Protein AF-A0A1M6U4R3-F1 (afdb_monomer_lite)

Organism: NCBI:txid228958

pLDDT: mean 85.43, std 11.11, range [58.94, 97.69]

Radius of gyration: 27.11 Å; chains: 1; bounding box: 58×48×50 Å

Foldseek 3Di:
DDPVVVVVVVVVVVVCPDPPPPPDDDPDDPPPDPDDDDDDDDDPVVVVVLVVVCVVVVHDSVVVVVVVVCVVVVD

Secondary structure (DSSP, 8-state):
--HHHHHHHHHHHHHS---------PPPP---SS---------HHHHHHHHHHHHHTT--HHHHHHHHHHHHHT-

Sequence (75 aa):
MSKNEFYSLIAKAQASKPNTSIQKVVPEISITKNEKQFSFYIDKTILRKLKTKALEEDRSVKSIINESIHNYLNQ

Structure (mmCIF, N/CA/C/O backbone):
data_AF-A0A1M6U4R3-F1
#
_entry.id   AF-A0A1M6U4R3-F1
#
loop_
_atom_site.group_PDB
_atom_site.id
_atom_site.type_symbol
_atom_site.label_atom_id
_atom_site.label_alt_id
_atom_site.label_comp_id
_atom_site.label_asym_id
_atom_site.label_entity_id
_atom_site.label_seq_id
_atom_site.pdbx_PDB_ins_code
_atom_site.Cartn_x
_atom_site.Cartn_y
_atom_site.Cartn_z
_atom_site.occupancy
_atom_site.B_iso_or_equiv
_atom_site.auth_seq_id
_atom_site.auth_comp_id
_atom_site.auth_asym_id
_atom_site.auth_atom_id
_atom_site.pdbx_PDB_model_num
ATOM 1 N N . MET A 1 1 ? 38.774 -34.618 -28.484 1.00 61.78 1 MET A N 1
ATOM 2 C CA . MET A 1 1 ? 38.353 -33.461 -29.298 1.00 61.78 1 MET A CA 1
ATOM 3 C C . MET A 1 1 ? 39.586 -32.886 -29.954 1.00 61.78 1 MET A C 1
ATOM 5 O O . MET A 1 1 ? 40.491 -32.434 -29.259 1.00 61.78 1 MET A O 1
ATOM 9 N N . SER A 1 2 ? 39.664 -32.994 -31.272 1.00 77.38 2 SER A N 1
ATOM 10 C CA . SER A 1 2 ? 40.752 -32.403 -32.042 1.00 77.38 2 SER A CA 1
ATOM 11 C C . SER A 1 2 ? 40.616 -30.876 -32.055 1.00 77.38 2 SER A C 1
ATOM 13 O O . SER A 1 2 ? 39.518 -30.324 -31.961 1.00 77.38 2 SER A O 1
ATOM 15 N N . LYS A 1 3 ? 41.742 -30.168 -32.186 1.00 76.31 3 LYS A N 1
ATOM 16 C CA . LYS A 1 3 ? 41.772 -28.696 -32.235 1.00 76.31 3 LYS A CA 1
ATOM 17 C C . LYS A 1 3 ? 40.863 -28.139 -33.347 1.00 76.31 3 LYS A C 1
ATOM 19 O O . LYS A 1 3 ? 40.244 -27.093 -33.183 1.00 76.31 3 LYS A O 1
ATOM 24 N N . ASN A 1 4 ? 40.725 -28.889 -34.439 1.00 80.19 4 ASN A N 1
ATOM 25 C CA . 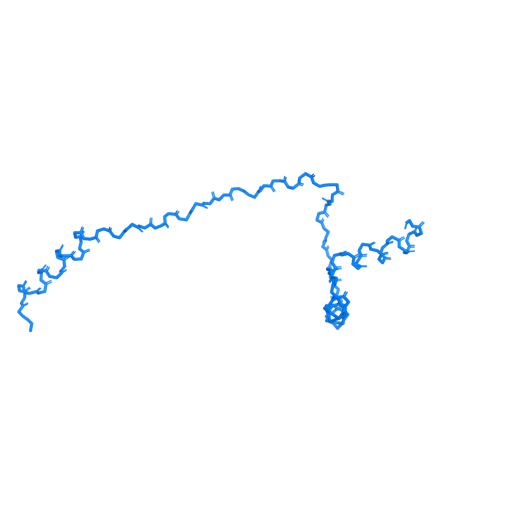ASN A 1 4 ? 39.907 -28.536 -35.597 1.00 80.19 4 ASN A CA 1
ATOM 26 C C . ASN A 1 4 ? 38.399 -28.630 -35.310 1.00 80.19 4 ASN A C 1
ATOM 28 O O . ASN A 1 4 ? 37.640 -27.756 -35.728 1.00 80.19 4 ASN A O 1
ATOM 32 N N . GLU A 1 5 ? 37.961 -29.632 -34.544 1.00 84.12 5 GLU A N 1
ATOM 33 C CA . GLU A 1 5 ? 36.559 -29.755 -34.118 1.00 84.12 5 GLU A CA 1
ATOM 34 C C . GLU A 1 5 ? 36.148 -28.574 -33.232 1.00 84.12 5 GLU A C 1
ATOM 36 O O . GLU A 1 5 ? 35.077 -27.997 -33.424 1.00 84.12 5 GLU A O 1
ATOM 41 N N . PHE A 1 6 ? 37.029 -28.146 -32.324 1.00 84.50 6 PHE A N 1
ATOM 42 C CA . PHE A 1 6 ? 36.783 -27.001 -31.447 1.00 84.50 6 PHE A CA 1
ATOM 43 C C . PHE A 1 6 ? 36.639 -25.680 -32.221 1.00 84.50 6 PHE A C 1
ATOM 45 O O . PHE A 1 6 ? 35.694 -24.927 -31.984 1.00 84.50 6 PHE A O 1
ATOM 52 N N . TYR A 1 7 ? 37.505 -25.424 -33.209 1.00 86.69 7 TYR A N 1
ATOM 53 C CA . TYR A 1 7 ? 37.363 -24.245 -34.073 1.00 86.69 7 TYR A CA 1
ATOM 54 C C . TYR A 1 7 ? 36.068 -24.265 -34.891 1.00 86.69 7 TYR A C 1
ATOM 56 O O . TYR A 1 7 ? 35.430 -23.223 -35.052 1.00 86.69 7 TYR A O 1
ATOM 64 N N . SER A 1 8 ? 35.633 -25.442 -35.351 1.00 86.06 8 SER A N 1
ATOM 65 C CA . SER A 1 8 ? 34.370 -25.577 -36.084 1.00 86.06 8 SER A CA 1
ATOM 66 C C . SER A 1 8 ? 33.144 -25.234 -35.224 1.00 86.06 8 SER A C 1
ATOM 68 O O . SER A 1 8 ? 32.181 -24.645 -35.716 1.00 86.06 8 SER A O 1
ATOM 70 N N . LEU A 1 9 ? 33.191 -25.547 -33.925 1.00 82.75 9 LEU A N 1
ATOM 71 C CA . LEU A 1 9 ? 32.144 -25.216 -32.956 1.00 82.75 9 LEU A CA 1
ATOM 72 C C . LEU A 1 9 ? 32.085 -23.712 -32.675 1.00 82.75 9 LEU A C 1
ATOM 74 O O . LEU A 1 9 ? 30.996 -23.140 -32.663 1.00 82.75 9 LEU A O 1
ATOM 78 N N . ILE A 1 10 ? 33.242 -23.061 -32.521 1.00 83.50 10 ILE A N 1
ATOM 79 C CA . ILE A 1 10 ? 33.327 -21.603 -32.343 1.00 83.50 10 ILE A CA 1
ATOM 80 C C . ILE A 1 10 ? 32.745 -20.880 -33.560 1.00 83.50 10 ILE A C 1
ATOM 82 O O . ILE A 1 10 ? 31.933 -19.969 -33.402 1.00 83.50 10 ILE A O 1
ATOM 86 N N . ALA A 1 11 ? 33.108 -21.314 -34.770 1.00 85.31 11 ALA A N 1
ATOM 87 C CA . ALA A 1 11 ? 32.595 -20.725 -36.003 1.00 85.31 11 ALA A CA 1
ATOM 88 C C . ALA A 1 11 ? 31.064 -20.852 -36.107 1.00 85.31 11 ALA A C 1
ATOM 90 O O . ALA A 1 11 ? 30.387 -19.892 -36.474 1.00 85.31 11 ALA A O 1
ATOM 91 N N . LYS A 1 12 ? 30.499 -22.003 -35.716 1.00 83.50 12 LYS A N 1
ATOM 92 C CA . LYS A 1 12 ? 29.042 -22.212 -35.675 1.00 83.50 12 LYS A CA 1
ATOM 93 C C . LYS A 1 12 ? 28.348 -21.314 -34.649 1.00 83.50 12 LYS A C 1
ATOM 95 O O . LYS A 1 12 ? 27.329 -20.714 -34.975 1.00 83.50 12 LYS A O 1
ATOM 100 N N . ALA A 1 13 ? 28.911 -21.182 -33.448 1.00 78.69 13 ALA A N 1
ATOM 101 C CA . ALA A 1 13 ? 28.350 -20.341 -32.390 1.00 78.69 13 ALA A CA 1
ATOM 102 C C . ALA A 1 13 ? 28.375 -18.843 -32.746 1.00 78.69 13 ALA A C 1
ATOM 104 O O . ALA A 1 13 ? 27.455 -18.109 -32.398 1.00 78.69 13 ALA A O 1
ATOM 105 N N . GLN A 1 14 ? 29.405 -18.386 -33.466 1.00 78.56 14 GLN A N 1
ATOM 106 C CA . GLN A 1 14 ? 29.512 -16.997 -33.929 1.00 78.56 14 GLN A CA 1
ATOM 107 C C . GLN A 1 14 ? 28.619 -16.698 -35.143 1.00 78.56 14 GLN A C 1
ATOM 109 O O . GLN A 1 14 ? 28.164 -15.564 -35.301 1.00 78.56 14 GLN A O 1
ATOM 114 N N . ALA A 1 15 ? 28.350 -17.699 -35.990 1.00 79.31 15 ALA A N 1
ATOM 115 C CA . ALA A 1 15 ? 27.429 -17.575 -37.120 1.00 79.31 15 ALA A CA 1
ATOM 116 C C . ALA A 1 15 ? 25.972 -17.407 -36.658 1.00 79.31 15 ALA A C 1
ATOM 118 O O . ALA A 1 15 ? 25.214 -16.637 -37.249 1.00 79.31 15 ALA A O 1
ATOM 119 N N . SER A 1 16 ? 25.588 -18.070 -35.564 1.00 70.62 16 SER A N 1
ATOM 120 C CA . SER A 1 16 ? 24.326 -17.810 -34.878 1.00 70.62 16 SER A CA 1
ATOM 121 C C . SER A 1 16 ? 24.461 -16.562 -34.007 1.00 70.62 16 SER A C 1
ATOM 123 O O . SER A 1 16 ? 24.688 -16.676 -32.809 1.00 70.62 16 SER A O 1
ATOM 125 N N . LYS A 1 17 ? 24.338 -15.357 -34.575 1.00 67.31 17 LYS A N 1
ATOM 126 C CA . LYS A 1 17 ? 24.135 -14.155 -33.749 1.00 67.31 17 LYS A CA 1
ATOM 127 C C . LYS A 1 17 ? 22.775 -14.304 -33.056 1.00 67.31 17 LYS A C 1
ATOM 129 O O . LYS A 1 17 ? 21.762 -14.218 -33.752 1.00 67.31 17 LYS A O 1
ATOM 134 N N . PRO A 1 18 ? 22.704 -14.567 -31.736 1.00 68.88 18 PRO A N 1
ATOM 135 C CA . PRO A 1 18 ? 21.416 -14.602 -31.068 1.00 68.88 18 PRO A CA 1
ATOM 136 C C . PRO A 1 18 ? 20.797 -13.214 -31.210 1.00 68.88 18 PRO A C 1
ATOM 138 O O . PRO A 1 18 ? 21.477 -12.212 -30.988 1.00 68.88 18 PRO A O 1
ATOM 141 N N . ASN A 1 19 ? 19.526 -13.157 -31.609 1.00 69.56 19 ASN A N 1
ATOM 142 C CA . ASN A 1 19 ? 18.748 -11.925 -31.557 1.00 69.56 19 ASN A CA 1
ATOM 143 C C . ASN A 1 19 ? 18.718 -11.484 -30.094 1.00 69.56 19 ASN A C 1
ATOM 145 O O . ASN A 1 19 ? 17.927 -11.987 -29.296 1.00 69.56 19 ASN A O 1
ATOM 149 N N . THR A 1 20 ? 19.633 -10.595 -29.717 1.00 69.81 20 THR A N 1
ATOM 150 C CA . 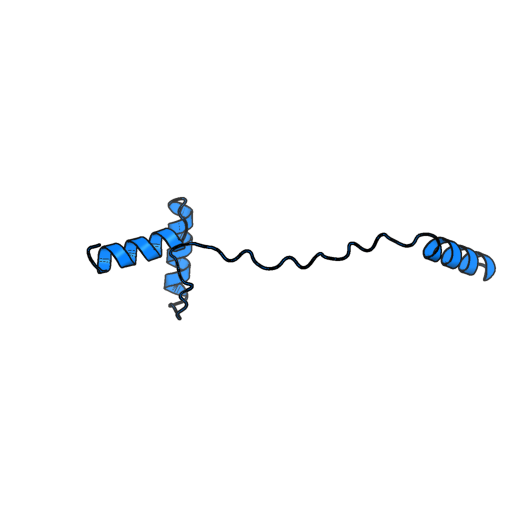THR A 1 20 ? 19.625 -9.994 -28.398 1.00 69.81 20 THR A CA 1
ATOM 151 C C . THR A 1 20 ? 18.358 -9.162 -28.338 1.00 69.81 20 THR A C 1
ATOM 153 O O . THR A 1 20 ? 18.195 -8.187 -29.067 1.00 69.81 20 THR A O 1
ATOM 156 N N . SER A 1 21 ? 17.409 -9.597 -27.511 1.00 70.69 21 SER A N 1
ATOM 157 C CA . SER A 1 21 ? 16.250 -8.791 -27.156 1.00 70.69 21 SER A CA 1
ATOM 158 C C . SER A 1 21 ? 16.782 -7.512 -26.513 1.00 70.69 21 SER A C 1
ATOM 160 O O . SER A 1 21 ? 17.085 -7.495 -25.320 1.00 70.69 21 SER A O 1
ATOM 162 N N . ILE A 1 22 ? 16.948 -6.453 -27.305 1.00 73.06 22 ILE A N 1
ATOM 163 C CA . ILE A 1 22 ? 17.238 -5.118 -26.794 1.00 73.06 22 ILE A CA 1
ATOM 164 C C . ILE A 1 22 ? 16.037 -4.766 -25.924 1.00 73.06 22 ILE A C 1
ATOM 166 O O . ILE A 1 22 ? 14.933 -4.557 -26.431 1.00 73.06 22 ILE A O 1
ATOM 170 N N . GLN A 1 23 ? 16.231 -4.775 -24.606 1.00 74.81 23 GLN A N 1
ATOM 171 C CA . GLN A 1 23 ? 15.184 -4.403 -23.672 1.00 74.81 23 GLN A CA 1
ATOM 172 C C . GLN A 1 23 ? 14.806 -2.951 -23.957 1.00 74.81 23 GLN A C 1
ATOM 174 O O . GLN A 1 23 ? 15.574 -2.025 -23.699 1.00 74.81 23 GLN A O 1
ATOM 179 N N . LYS A 1 24 ? 13.627 -2.756 -24.549 1.00 80.06 24 LYS A N 1
ATOM 180 C CA . LYS A 1 24 ? 13.114 -1.429 -24.858 1.00 80.06 24 LYS A CA 1
ATOM 181 C C . LYS A 1 24 ? 12.773 -0.748 -23.538 1.00 80.06 24 LYS A C 1
ATOM 183 O O . LYS A 1 24 ? 11.802 -1.118 -22.883 1.00 80.06 24 LYS A O 1
ATOM 188 N N . VAL A 1 25 ? 13.579 0.232 -23.143 1.00 78.06 25 VAL A N 1
ATOM 189 C CA . VAL A 1 25 ? 13.254 1.107 -22.017 1.00 78.06 25 VAL A CA 1
ATOM 190 C C . VAL A 1 25 ? 12.112 2.006 -22.481 1.00 78.06 25 VAL A C 1
ATOM 192 O O . VAL A 1 25 ? 12.288 2.826 -23.382 1.00 78.06 25 VAL A O 1
ATOM 195 N N . VAL A 1 26 ? 10.915 1.791 -21.940 1.00 78.81 26 VAL A N 1
ATOM 196 C CA . VAL A 1 26 ? 9.748 2.629 -22.228 1.00 78.81 26 VAL A CA 1
ATOM 197 C C . VAL A 1 26 ? 9.623 3.646 -21.092 1.00 78.81 26 VAL A C 1
ATOM 199 O O . VAL A 1 26 ? 9.651 3.232 -19.932 1.00 78.81 26 VAL A O 1
ATOM 202 N N . PRO A 1 27 ? 9.511 4.953 -21.390 1.00 73.38 27 PRO A N 1
ATOM 203 C CA . PRO A 1 27 ? 9.228 5.960 -20.377 1.00 73.38 27 PRO A CA 1
ATOM 204 C C . PRO A 1 27 ? 7.938 5.618 -19.637 1.00 73.38 27 PRO A C 1
ATOM 206 O O . PRO A 1 27 ? 6.961 5.182 -20.251 1.00 73.38 27 PRO A O 1
ATOM 209 N N . GLU A 1 28 ? 7.930 5.828 -18.327 1.00 71.06 28 GLU A N 1
ATOM 210 C CA . GLU A 1 28 ? 6.722 5.658 -17.532 1.00 71.06 28 GLU A CA 1
ATOM 211 C C . GLU A 1 28 ? 5.662 6.649 -18.030 1.00 71.06 28 GLU A C 1
ATOM 213 O O . GLU A 1 28 ? 5.906 7.855 -18.114 1.00 71.06 28 GLU A O 1
ATOM 218 N N . ILE A 1 29 ? 4.503 6.127 -18.439 1.00 71.75 29 ILE A N 1
ATOM 219 C CA . ILE A 1 29 ? 3.389 6.952 -18.906 1.00 71.75 29 ILE A CA 1
ATOM 220 C C . ILE A 1 29 ? 2.977 7.814 -17.719 1.00 71.75 29 ILE A C 1
ATOM 222 O O . ILE A 1 29 ? 2.562 7.278 -16.690 1.00 71.75 29 ILE A O 1
ATOM 226 N N . SER A 1 30 ? 3.103 9.137 -17.847 1.00 65.81 30 SER A N 1
ATOM 227 C CA . SER A 1 30 ? 2.655 10.058 -16.811 1.00 65.81 30 SER A CA 1
ATOM 228 C C . SER A 1 30 ? 1.171 9.818 -16.583 1.00 65.81 30 SER A C 1
ATOM 230 O O . SER A 1 30 ? 0.320 10.039 -17.444 1.00 65.81 30 SER A O 1
ATOM 232 N N . ILE A 1 31 ? 0.859 9.275 -15.415 1.00 65.31 31 ILE A N 1
ATOM 233 C CA . ILE A 1 31 ? -0.509 8.988 -15.045 1.00 65.31 31 ILE A CA 1
ATOM 234 C C . ILE A 1 31 ? -1.182 10.347 -14.817 1.00 65.31 31 ILE A C 1
ATOM 236 O O . ILE A 1 31 ? -0.998 10.965 -13.772 1.00 65.31 31 ILE A O 1
ATOM 240 N N . THR A 1 32 ? -1.970 10.818 -15.786 1.00 58.94 32 THR A N 1
ATOM 241 C CA . THR A 1 32 ? -2.868 11.977 -15.646 1.00 58.94 32 THR A CA 1
ATOM 242 C C . THR A 1 32 ? -4.052 11.598 -14.750 1.00 58.94 32 THR A C 1
ATOM 244 O O . THR A 1 32 ? -5.204 11.571 -15.170 1.00 58.94 32 THR A O 1
ATOM 247 N N . LYS A 1 33 ? -3.780 11.200 -13.507 1.00 66.12 33 LYS A N 1
ATOM 248 C CA . LYS A 1 33 ? -4.806 11.002 -12.478 1.00 66.12 33 LYS A CA 1
ATOM 249 C C . LYS A 1 33 ? -4.756 12.193 -11.532 1.00 66.12 33 LYS A C 1
ATOM 251 O O . LYS A 1 33 ? -3.681 12.724 -11.265 1.00 66.12 33 LYS A O 1
ATOM 256 N N . ASN A 1 34 ? -5.910 12.578 -10.989 1.00 81.62 34 ASN A N 1
ATOM 257 C CA . ASN A 1 34 ? -6.041 13.546 -9.887 1.00 81.62 34 ASN A CA 1
ATOM 258 C C . ASN A 1 34 ? -5.476 12.985 -8.562 1.00 81.62 34 ASN A C 1
ATOM 260 O O . ASN A 1 34 ? -6.050 13.156 -7.494 1.00 81.62 34 ASN A O 1
ATOM 264 N N . GLU A 1 35 ? -4.362 12.265 -8.626 1.00 82.94 35 GLU A N 1
ATOM 265 C CA . GLU A 1 35 ? -3.742 11.565 -7.517 1.00 82.94 35 GLU A CA 1
ATOM 266 C C . GLU A 1 35 ? -2.253 11.902 -7.515 1.00 82.94 35 GLU A C 1
ATOM 268 O O . GLU A 1 35 ? -1.595 11.878 -8.555 1.00 82.94 35 GLU A O 1
ATOM 273 N N . LYS A 1 36 ? -1.709 12.213 -6.338 1.00 86.56 36 LYS A N 1
ATOM 274 C CA . LYS A 1 36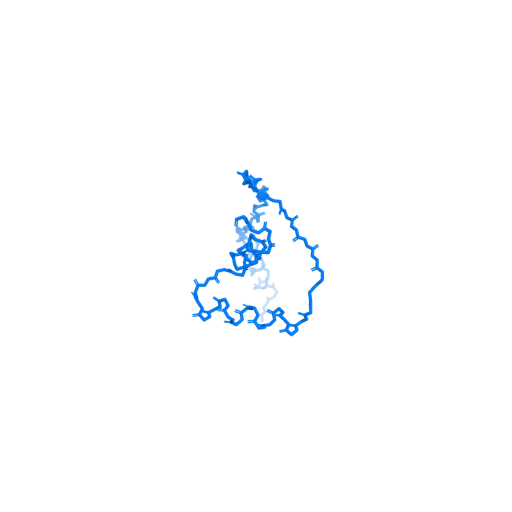 ? -0.271 12.418 -6.137 1.00 86.56 36 LYS A CA 1
ATOM 275 C C . LYS A 1 36 ? 0.296 11.273 -5.310 1.00 86.56 36 LYS A C 1
ATOM 277 O O . LYS A 1 36 ? -0.379 10.750 -4.425 1.00 86.56 36 LYS A O 1
ATOM 282 N N . GLN A 1 37 ? 1.546 10.902 -5.580 1.00 86.19 37 GLN A N 1
ATOM 283 C CA . GLN A 1 37 ? 2.264 9.952 -4.737 1.00 86.19 37 GLN A CA 1
ATOM 284 C C . GLN A 1 37 ? 2.427 10.532 -3.328 1.00 86.19 37 GLN A C 1
ATOM 286 O O . GLN A 1 37 ? 2.849 11.675 -3.157 1.00 86.19 37 GLN A O 1
ATOM 291 N N . PHE A 1 38 ? 2.113 9.719 -2.325 1.00 85.75 38 PHE A N 1
ATOM 292 C CA . PHE A 1 38 ? 2.270 10.045 -0.915 1.00 85.75 38 PHE A CA 1
ATOM 293 C C . PHE A 1 38 ? 3.036 8.913 -0.231 1.00 85.75 38 PHE A C 1
ATOM 295 O O . PHE A 1 38 ? 2.818 7.736 -0.525 1.00 85.75 38 PHE A O 1
ATOM 302 N N . SER A 1 39 ? 3.990 9.246 0.633 1.00 91.56 39 SER A N 1
ATOM 303 C CA . SER A 1 39 ? 4.847 8.258 1.293 1.00 91.56 39 SER A CA 1
ATOM 304 C C . SER A 1 39 ? 5.158 8.702 2.716 1.00 91.56 39 SER A C 1
ATOM 306 O O . SER A 1 39 ? 5.512 9.854 2.947 1.00 91.56 39 SER A O 1
ATOM 308 N N . PHE A 1 40 ? 5.008 7.779 3.664 1.00 93.25 40 PHE A N 1
ATOM 309 C CA . PHE A 1 40 ? 5.271 7.984 5.086 1.00 93.25 40 PHE A CA 1
ATOM 310 C C . PHE A 1 40 ? 5.666 6.654 5.740 1.00 93.25 40 PHE A C 1
ATOM 312 O O . PHE A 1 40 ? 5.428 5.578 5.185 1.00 93.25 40 PHE A O 1
ATOM 319 N N . TYR A 1 41 ? 6.269 6.722 6.925 1.00 96.50 41 TYR A N 1
ATOM 320 C CA . TYR A 1 41 ? 6.568 5.533 7.718 1.00 96.50 41 TYR A CA 1
ATOM 321 C C . TYR A 1 41 ? 5.337 5.089 8.509 1.00 96.50 41 TYR A C 1
ATOM 323 O O . TYR A 1 41 ? 4.720 5.887 9.208 1.00 96.50 41 TYR A O 1
ATOM 331 N N . ILE A 1 42 ? 5.010 3.801 8.432 1.00 94.88 42 ILE A N 1
ATOM 332 C CA . ILE A 1 42 ? 3.918 3.165 9.174 1.00 94.88 42 ILE A CA 1
ATOM 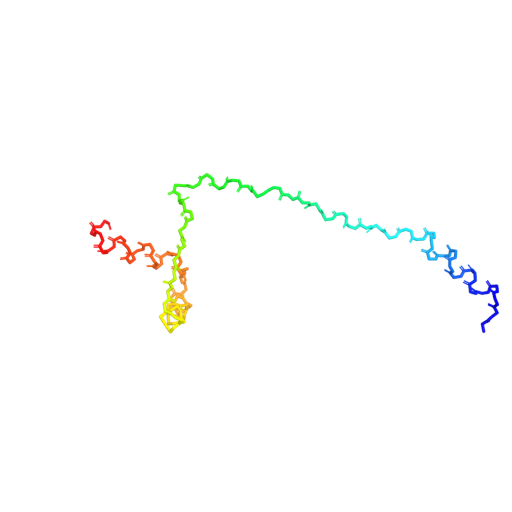333 C C . ILE A 1 42 ? 4.468 1.995 9.990 1.00 94.88 42 ILE A C 1
ATOM 335 O O . ILE A 1 42 ? 5.418 1.326 9.574 1.00 94.88 42 ILE A O 1
ATOM 339 N N . ASP A 1 43 ? 3.863 1.731 11.147 1.00 97.50 43 ASP A N 1
ATOM 340 C CA . ASP A 1 43 ? 4.209 0.575 11.967 1.00 97.50 43 ASP A CA 1
ATOM 341 C C . ASP A 1 43 ? 4.064 -0.737 11.169 1.00 97.50 43 ASP A C 1
ATOM 343 O O . ASP A 1 43 ? 3.061 -0.985 10.489 1.00 97.50 43 ASP A O 1
ATOM 347 N N . LYS A 1 44 ? 5.080 -1.605 11.263 1.00 97.44 44 LYS A N 1
ATOM 348 C CA . LYS A 1 44 ? 5.146 -2.869 10.513 1.00 97.44 44 LYS A CA 1
ATOM 349 C C . LYS A 1 44 ? 3.977 -3.801 10.838 1.00 97.44 44 LYS A C 1
ATOM 351 O O . LYS A 1 44 ? 3.479 -4.496 9.951 1.00 97.44 44 LYS A O 1
ATOM 356 N N . THR A 1 45 ? 3.544 -3.832 12.095 1.00 97.69 45 THR A N 1
ATOM 357 C CA . THR A 1 45 ? 2.431 -4.672 12.550 1.00 97.69 45 THR A CA 1
ATOM 358 C C . THR A 1 45 ? 1.104 -4.175 11.986 1.00 97.69 45 THR A C 1
ATOM 360 O O . THR A 1 45 ? 0.292 -4.989 11.541 1.00 97.69 45 THR A O 1
ATOM 363 N N . ILE A 1 46 ? 0.920 -2.853 11.915 1.00 96.38 46 ILE A N 1
ATOM 364 C CA . ILE A 1 46 ? -0.265 -2.222 11.324 1.00 96.38 46 ILE A CA 1
ATOM 365 C C . ILE A 1 46 ? -0.312 -2.508 9.825 1.00 96.38 46 ILE A C 1
ATOM 367 O O . ILE A 1 46 ? -1.331 -2.987 9.329 1.00 96.38 46 ILE A O 1
ATOM 371 N N . LEU A 1 47 ? 0.801 -2.310 9.111 1.00 95.75 47 LEU A N 1
ATOM 372 C CA . LEU A 1 47 ? 0.871 -2.597 7.677 1.00 95.75 47 LEU A CA 1
ATOM 373 C C . LEU A 1 47 ? 0.562 -4.067 7.368 1.00 95.75 47 LEU A C 1
ATOM 375 O O . LEU A 1 47 ? -0.116 -4.357 6.382 1.00 95.75 47 LEU A O 1
ATOM 379 N N . ARG A 1 48 ? 1.030 -5.001 8.209 1.00 97.25 48 ARG A N 1
ATOM 380 C CA . ARG A 1 48 ? 0.725 -6.429 8.046 1.00 97.25 48 ARG A CA 1
ATOM 381 C C . ARG A 1 48 ? -0.774 -6.690 8.168 1.00 97.25 48 ARG A C 1
ATOM 383 O O . ARG A 1 48 ? -1.343 -7.302 7.273 1.00 97.25 48 ARG A O 1
ATOM 390 N N . LYS A 1 49 ? -1.406 -6.191 9.235 1.00 96.88 49 LYS A N 1
ATOM 391 C CA . LYS A 1 49 ? -2.854 -6.338 9.461 1.00 96.88 49 LYS A CA 1
ATOM 392 C C . LYS A 1 49 ? -3.672 -5.723 8.326 1.00 96.88 49 LYS A C 1
ATOM 394 O O . LYS A 1 49 ? -4.610 -6.350 7.850 1.00 96.88 49 LYS A O 1
ATOM 399 N N . LEU A 1 50 ? -3.277 -4.537 7.861 1.00 96.25 50 LEU A N 1
ATOM 400 C CA . LEU A 1 50 ? -3.940 -3.845 6.758 1.00 96.25 50 LEU A CA 1
ATOM 401 C C . LEU A 1 50 ? -3.915 -4.677 5.470 1.00 96.25 50 LEU A C 1
ATOM 403 O O . LEU A 1 50 ? -4.941 -4.808 4.814 1.00 96.25 50 LEU A O 1
ATOM 407 N N . LYS A 1 51 ? -2.767 -5.275 5.126 1.00 95.50 51 LYS A N 1
ATOM 408 C CA . LYS A 1 51 ? -2.640 -6.141 3.944 1.00 95.50 51 LYS A CA 1
ATOM 409 C C . LYS A 1 51 ? -3.477 -7.412 4.055 1.00 95.50 51 LYS A C 1
ATOM 411 O O . LYS A 1 51 ? -4.099 -7.797 3.074 1.00 95.50 51 LYS A O 1
ATOM 416 N N . THR A 1 52 ? -3.493 -8.050 5.226 1.00 97.25 52 THR A N 1
ATOM 417 C CA . THR A 1 52 ? -4.319 -9.243 5.461 1.00 97.25 52 THR A CA 1
ATOM 418 C C . THR A 1 52 ? -5.800 -8.920 5.285 1.00 97.25 52 THR A C 1
ATOM 420 O O . THR A 1 52 ? -6.471 -9.589 4.512 1.00 97.25 52 THR A O 1
ATOM 423 N N . LYS A 1 53 ? -6.277 -7.833 5.900 1.00 96.06 53 LYS A N 1
ATOM 424 C CA . LYS A 1 53 ? -7.672 -7.398 5.775 1.00 96.06 53 LYS A CA 1
ATOM 425 C C . LYS A 1 53 ? -8.044 -7.008 4.340 1.00 96.06 53 LYS A C 1
ATOM 427 O O . LYS A 1 53 ? -9.112 -7.358 3.863 1.00 96.06 53 LYS A O 1
ATOM 432 N N . ALA A 1 54 ? -7.138 -6.339 3.629 1.00 96.88 54 ALA A N 1
ATOM 433 C CA . ALA A 1 54 ? -7.330 -6.010 2.219 1.00 96.88 54 ALA A CA 1
ATOM 434 C C . ALA A 1 54 ? -7.510 -7.265 1.347 1.00 96.88 54 ALA A C 1
ATOM 436 O O . ALA A 1 54 ? -8.335 -7.268 0.440 1.00 96.88 54 ALA A O 1
ATOM 437 N N . LEU A 1 55 ? -6.767 -8.334 1.650 1.00 96.25 55 LEU A N 1
ATOM 438 C CA . LEU A 1 55 ? -6.894 -9.618 0.965 1.00 96.25 55 LEU A CA 1
ATOM 439 C C . LEU A 1 55 ? -8.222 -10.318 1.293 1.00 96.25 55 LEU A C 1
ATOM 441 O O . LEU A 1 55 ? -8.843 -10.872 0.395 1.00 96.25 55 LEU A O 1
ATOM 445 N N . GLU A 1 56 ? -8.656 -10.281 2.556 1.00 96.88 56 GLU A N 1
ATOM 446 C CA . GLU A 1 56 ? -9.933 -10.861 3.003 1.00 96.88 56 GLU A CA 1
ATOM 447 C C . GLU A 1 56 ? -11.148 -10.173 2.364 1.00 96.88 56 GLU A C 1
ATOM 449 O O . GLU A 1 56 ? -12.124 -10.837 2.030 1.00 96.88 56 GLU A O 1
ATOM 454 N N . GLU A 1 57 ? -11.084 -8.853 2.177 1.00 95.56 57 GLU A N 1
ATOM 455 C CA . GLU A 1 57 ? -12.169 -8.058 1.587 1.00 95.56 57 GLU A CA 1
ATOM 456 C C . GLU A 1 57 ? -12.132 -8.011 0.047 1.00 95.56 57 GLU A C 1
ATOM 458 O O . GLU A 1 57 ? -13.027 -7.424 -0.555 1.00 95.56 57 GLU A O 1
ATOM 463 N N . ASP A 1 58 ? -11.112 -8.598 -0.591 1.00 95.44 58 ASP A N 1
ATOM 464 C CA . ASP A 1 58 ? -10.822 -8.464 -2.030 1.00 95.44 58 ASP A CA 1
ATOM 465 C C . ASP A 1 58 ? -10.718 -6.994 -2.488 1.00 95.44 58 ASP A C 1
ATOM 467 O O . ASP A 1 58 ? -11.254 -6.555 -3.508 1.00 95.44 58 ASP A O 1
ATOM 471 N N . ARG A 1 59 ? -10.028 -6.178 -1.681 1.00 95.62 59 ARG A N 1
ATOM 472 C CA . ARG A 1 59 ? -9.862 -4.737 -1.909 1.00 95.62 59 ARG A CA 1
ATOM 473 C C . ARG A 1 59 ? -8.399 -4.345 -1.984 1.00 95.62 59 ARG A C 1
ATOM 475 O O . ARG A 1 59 ? -7.519 -4.931 -1.362 1.00 95.62 59 ARG A O 1
ATOM 482 N N . SER A 1 60 ? -8.117 -3.262 -2.706 1.00 94.31 60 SER A N 1
ATOM 483 C CA . SER A 1 60 ? -6.767 -2.698 -2.704 1.00 94.31 60 SER A CA 1
ATOM 484 C C . SER A 1 60 ? -6.479 -1.940 -1.405 1.00 94.31 60 SER A C 1
ATOM 486 O O . SER A 1 60 ? -7.306 -1.170 -0.912 1.00 94.31 60 SER A O 1
ATOM 488 N N . VAL A 1 61 ? -5.248 -2.072 -0.902 1.00 94.25 61 VAL A N 1
ATOM 489 C CA . VAL A 1 61 ? -4.752 -1.307 0.259 1.00 94.25 61 VAL A CA 1
ATOM 490 C C . VAL A 1 61 ? -4.912 0.203 0.045 1.00 94.25 61 VAL A C 1
ATOM 492 O O . VAL A 1 61 ? -5.274 0.925 0.969 1.00 94.25 61 VAL A O 1
ATOM 495 N N . LYS A 1 62 ? -4.697 0.677 -1.189 1.00 93.00 62 LYS A N 1
ATOM 496 C CA . LYS A 1 62 ? -4.891 2.080 -1.574 1.00 93.00 62 LYS A CA 1
ATOM 497 C C . LYS A 1 62 ? -6.327 2.551 -1.318 1.00 93.00 62 LYS A C 1
ATOM 499 O O . LYS A 1 62 ? -6.510 3.625 -0.755 1.00 93.00 62 LYS A O 1
ATOM 504 N N . SER A 1 63 ? -7.323 1.758 -1.718 1.00 94.12 63 SER A N 1
ATOM 505 C CA . SER A 1 63 ? -8.737 2.109 -1.536 1.00 94.12 63 SER A CA 1
ATOM 506 C C . SER A 1 63 ? -9.081 2.266 -0.060 1.00 94.12 63 SER A C 1
ATOM 508 O O . SER A 1 63 ? -9.692 3.257 0.319 1.00 94.12 63 SER A O 1
ATOM 510 N N . ILE A 1 64 ? -8.624 1.325 0.770 1.00 95.62 64 ILE A N 1
ATOM 511 C CA . ILE A 1 64 ? -8.888 1.328 2.213 1.00 95.62 64 ILE A CA 1
ATOM 512 C C . ILE A 1 64 ? -8.249 2.549 2.878 1.00 95.62 64 ILE A C 1
ATOM 514 O O . ILE A 1 64 ? -8.878 3.194 3.715 1.00 95.62 64 ILE A O 1
ATOM 518 N N . ILE A 1 65 ? -7.008 2.888 2.507 1.00 94.31 65 ILE A N 1
ATOM 519 C C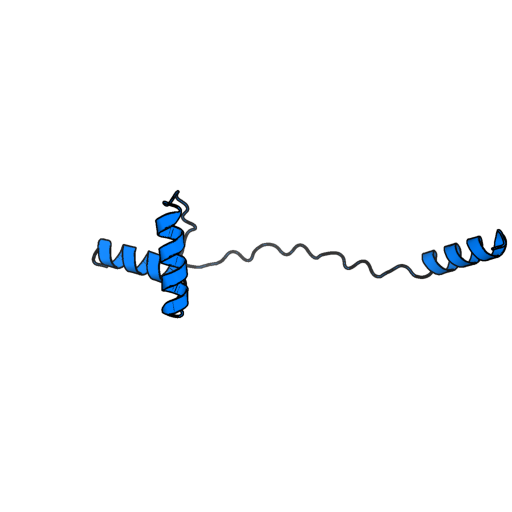A 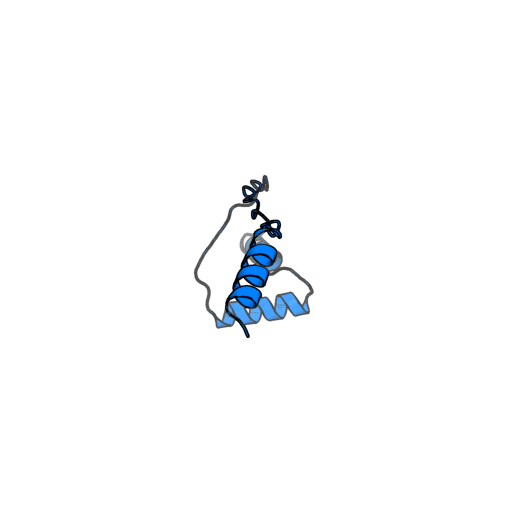. ILE A 1 65 ? -6.316 4.066 3.045 1.00 94.31 65 ILE A CA 1
ATOM 520 C C . ILE A 1 65 ? -7.066 5.345 2.670 1.00 94.31 65 ILE A C 1
ATOM 522 O O . ILE A 1 65 ? -7.353 6.148 3.553 1.00 94.31 65 ILE A O 1
ATOM 526 N N . ASN A 1 66 ? -7.413 5.522 1.393 1.00 93.94 66 ASN A N 1
ATOM 527 C CA . ASN A 1 66 ? -8.114 6.724 0.944 1.00 93.94 66 ASN A CA 1
ATOM 528 C C . ASN A 1 66 ? -9.484 6.864 1.618 1.00 93.94 66 ASN A C 1
ATOM 530 O O . ASN A 1 66 ? -9.793 7.940 2.111 1.00 93.94 66 ASN A O 1
ATOM 534 N N . GLU A 1 67 ? -10.270 5.791 1.718 1.00 94.75 67 GLU A N 1
ATOM 535 C CA . GLU A 1 67 ? -11.551 5.811 2.440 1.00 94.75 67 GLU A CA 1
ATOM 536 C C . GLU A 1 67 ? -11.387 6.111 3.924 1.00 94.75 67 GLU A C 1
ATOM 538 O O . GLU A 1 67 ? -12.156 6.881 4.484 1.00 94.75 67 GLU A O 1
ATOM 543 N N . SER A 1 68 ? -10.369 5.543 4.570 1.00 93.69 68 SER A N 1
ATOM 544 C CA . SER A 1 68 ? -10.096 5.835 5.980 1.00 93.69 68 SER A CA 1
ATOM 545 C C . SER A 1 68 ? -9.755 7.313 6.185 1.00 93.69 68 SER A C 1
ATOM 547 O O . SER A 1 68 ? -10.179 7.908 7.172 1.00 93.69 68 SER A O 1
ATOM 549 N N . ILE A 1 69 ? -9.020 7.914 5.242 1.00 94.38 69 ILE A N 1
ATOM 550 C CA . ILE A 1 69 ? -8.706 9.346 5.245 1.00 94.38 69 ILE A CA 1
ATOM 551 C C . ILE A 1 69 ? -9.971 10.176 4.980 1.00 94.38 69 ILE A C 1
ATOM 553 O O . ILE A 1 69 ? -10.219 11.119 5.723 1.00 94.38 69 ILE A O 1
ATOM 557 N N . HIS A 1 70 ? -10.787 9.816 3.986 1.00 95.56 70 HIS A N 1
ATOM 558 C CA . HIS A 1 70 ? -12.066 10.477 3.700 1.00 95.56 70 HIS A CA 1
ATOM 559 C C . HIS A 1 70 ? -12.996 10.457 4.918 1.00 95.56 70 HIS A C 1
ATOM 561 O O . HIS A 1 70 ? -13.429 11.512 5.376 1.00 95.56 70 HIS A O 1
ATOM 567 N N . ASN A 1 71 ? -13.168 9.288 5.539 1.00 96.50 71 ASN A N 1
ATOM 568 C CA . ASN A 1 71 ? -13.949 9.123 6.763 1.00 96.50 71 ASN A CA 1
ATOM 569 C C . ASN A 1 71 ? -13.410 9.983 7.916 1.00 96.50 71 ASN A C 1
ATOM 571 O O . ASN A 1 71 ? -14.189 10.598 8.636 1.00 96.50 71 ASN A O 1
ATOM 575 N N . TYR A 1 72 ? -12.086 10.056 8.094 1.00 96.56 72 TYR A N 1
ATOM 576 C CA . TYR A 1 72 ? -11.473 10.906 9.122 1.00 96.56 72 TYR A CA 1
ATOM 577 C C . TYR A 1 72 ? -11.708 12.402 8.864 1.00 96.56 72 TYR A C 1
ATOM 579 O O . TYR A 1 72 ? -11.876 13.179 9.802 1.00 96.56 72 TYR A O 1
ATOM 587 N N . LEU A 1 73 ? -11.728 12.807 7.593 1.00 95.88 73 LEU A N 1
ATOM 588 C CA . LEU A 1 73 ? -11.972 14.184 7.168 1.00 95.88 73 LEU A CA 1
ATOM 589 C C . LEU A 1 73 ? -13.468 14.527 7.030 1.00 95.88 73 LEU A C 1
ATOM 591 O O . LEU A 1 73 ? -13.781 15.683 6.749 1.00 95.88 73 LEU A O 1
ATOM 595 N N . ASN A 1 74 ? -14.376 13.569 7.257 1.00 91.06 74 ASN A N 1
ATOM 596 C CA . ASN A 1 74 ? -15.816 13.674 6.982 1.00 91.06 74 ASN A CA 1
ATOM 597 C C . ASN A 1 74 ? -16.123 14.103 5.532 1.00 91.06 74 ASN A C 1
ATOM 599 O O . ASN A 1 74 ? -16.959 14.981 5.302 1.00 91.06 74 ASN A O 1
ATOM 603 N N . GLN A 1 75 ? -15.409 13.514 4.571 1.00 66.81 75 GLN A N 1
ATOM 604 C CA . GLN A 1 75 ? -15.561 13.737 3.128 1.00 66.81 75 GLN A CA 1
ATOM 605 C C . GLN A 1 75 ? -16.072 12.498 2.404 1.00 66.81 75 GLN A C 1
ATOM 607 O O . GLN A 1 75 ? -15.798 11.381 2.891 1.00 66.81 75 GLN A O 1
#

InterPro domains:
  IPR010985 Ribbon-helix-helix [SSF47598] (17-75)
  IPR013321 Arc-type ribbon-helix-helix [G3DSA:1.10.1220.10] (10-75)